Protein AF-A0A6J6H650-F1 (afdb_monomer_lite)

Radius of gyration: 23.61 Å; chains: 1; bounding box: 43×30×72 Å

Structure (mmCIF, N/CA/C/O backbone):
data_AF-A0A6J6H650-F1
#
_entry.id   AF-A0A6J6H650-F1
#
loop_
_atom_site.group_PDB
_atom_site.id
_atom_site.type_symbol
_atom_site.label_atom_id
_atom_site.label_alt_id
_atom_site.label_comp_id
_atom_site.label_asym_id
_atom_site.label_entity_id
_atom_site.label_seq_id
_atom_site.pdbx_PDB_ins_code
_atom_site.Cartn_x
_atom_site.Cartn_y
_atom_site.Cartn_z
_atom_site.occupancy
_atom_site.B_iso_or_equiv
_atom_site.auth_seq_id
_atom_site.auth_comp_id
_atom_site.auth_asym_id
_atom_site.auth_atom_id
_atom_site.pdbx_PDB_model_num
ATOM 1 N N . MET A 1 1 ? 10.893 5.063 -19.409 1.00 53.69 1 MET A N 1
ATOM 2 C CA . MET A 1 1 ? 9.497 4.623 -19.612 1.00 53.69 1 MET A CA 1
ATOM 3 C C . MET A 1 1 ? 9.605 3.398 -20.495 1.00 53.69 1 MET A C 1
ATOM 5 O O . MET A 1 1 ? 10.335 3.499 -21.464 1.00 53.69 1 MET A O 1
ATOM 9 N N . GLU A 1 2 ? 9.082 2.240 -20.091 1.00 71.19 2 GLU A N 1
ATOM 10 C CA . GLU A 1 2 ? 9.277 1.008 -20.875 1.00 71.19 2 GLU A CA 1
ATOM 11 C C . GLU A 1 2 ? 8.597 1.119 -22.244 1.00 71.19 2 GLU A C 1
ATOM 13 O O . GLU A 1 2 ? 7.513 1.694 -22.348 1.00 71.19 2 GLU A O 1
ATOM 18 N N . ASP A 1 3 ? 9.226 0.553 -23.274 1.00 79.00 3 ASP A N 1
ATOM 19 C CA . ASP A 1 3 ? 8.765 0.661 -24.664 1.00 79.00 3 ASP A CA 1
ATOM 20 C C . ASP A 1 3 ? 7.614 -0.315 -24.986 1.00 79.00 3 ASP A C 1
ATOM 22 O O . ASP A 1 3 ? 7.104 -0.326 -26.101 1.00 79.00 3 ASP A O 1
ATOM 26 N N . PHE A 1 4 ? 7.161 -1.105 -23.999 1.00 83.25 4 PHE A N 1
ATOM 27 C CA . PHE A 1 4 ? 6.113 -2.132 -24.122 1.00 83.25 4 PHE A CA 1
ATOM 28 C C . PHE A 1 4 ? 6.354 -3.118 -25.278 1.00 83.25 4 PHE A C 1
ATOM 30 O O . PHE A 1 4 ? 5.414 -3.661 -25.853 1.00 83.25 4 PHE A O 1
ATOM 37 N N . GLU A 1 5 ? 7.613 -3.384 -25.610 1.00 86.31 5 GLU A N 1
ATOM 38 C CA . GLU A 1 5 ? 8.008 -4.359 -26.621 1.00 86.31 5 GLU A CA 1
ATOM 39 C C . GLU A 1 5 ? 8.820 -5.463 -25.952 1.00 86.31 5 GLU A C 1
ATOM 41 O O . GLU A 1 5 ? 9.709 -5.191 -25.145 1.00 86.31 5 GLU A O 1
ATOM 46 N N . PHE A 1 6 ? 8.502 -6.720 -26.263 1.00 82.69 6 PHE A N 1
ATOM 47 C CA . PHE A 1 6 ? 9.318 -7.849 -25.835 1.00 82.69 6 PHE A CA 1
ATOM 48 C C . PHE A 1 6 ? 9.659 -8.736 -27.021 1.00 82.69 6 PHE A C 1
ATOM 50 O O . PHE A 1 6 ? 8.856 -8.964 -27.932 1.00 82.69 6 PHE A O 1
ATOM 57 N N . THR A 1 7 ? 10.889 -9.221 -26.994 1.00 84.75 7 THR A N 1
ATOM 58 C CA . THR A 1 7 ? 11.455 -10.048 -28.044 1.00 84.75 7 THR A CA 1
ATOM 59 C C . THR A 1 7 ? 11.332 -11.507 -27.643 1.00 84.75 7 THR A C 1
ATOM 61 O O . THR A 1 7 ? 11.831 -11.914 -26.596 1.00 84.75 7 THR A O 1
ATOM 64 N N . LEU A 1 8 ? 10.659 -12.294 -28.476 1.00 82.19 8 LEU A N 1
ATOM 65 C CA . LEU A 1 8 ? 10.576 -13.739 -28.328 1.00 82.19 8 LEU A CA 1
ATOM 66 C C . LEU A 1 8 ? 11.657 -14.397 -29.185 1.00 82.19 8 LEU A C 1
ATOM 68 O O . LEU A 1 8 ? 11.642 -14.276 -30.414 1.00 82.19 8 LEU A O 1
ATOM 72 N N . GLU A 1 9 ? 12.565 -15.109 -28.523 1.00 74.75 9 GLU A N 1
ATOM 73 C CA . GLU A 1 9 ? 13.520 -16.020 -29.150 1.00 74.75 9 GLU A CA 1
ATOM 74 C C . GLU A 1 9 ? 13.128 -17.455 -28.785 1.00 74.75 9 GLU A C 1
ATOM 76 O O . GLU A 1 9 ? 13.248 -17.874 -27.636 1.00 74.75 9 GLU A O 1
ATOM 81 N N . ASP A 1 10 ? 12.612 -18.203 -29.758 1.00 73.81 10 ASP A N 1
ATOM 82 C CA . ASP A 1 10 ? 12.372 -19.641 -29.624 1.00 73.81 10 ASP A CA 1
ATOM 83 C C . ASP A 1 10 ? 13.495 -20.377 -30.355 1.00 73.81 10 ASP A C 1
ATOM 85 O O . ASP A 1 10 ? 13.841 -20.025 -31.481 1.00 73.81 10 ASP A O 1
ATOM 89 N N . LYS A 1 11 ? 14.048 -21.426 -29.740 1.00 66.00 11 LYS A N 1
ATOM 90 C CA . LYS A 1 11 ? 15.071 -22.273 -30.372 1.00 66.00 11 LYS A CA 1
ATOM 91 C C . LYS A 1 11 ? 14.554 -22.961 -31.643 1.00 66.00 11 LYS A C 1
ATOM 93 O O . LYS A 1 11 ? 15.362 -23.329 -32.489 1.00 66.00 11 LYS A O 1
ATOM 98 N N . ASN A 1 12 ? 13.234 -23.108 -31.782 1.00 67.25 12 ASN A N 1
ATOM 99 C CA . ASN A 1 12 ? 12.583 -23.676 -32.964 1.00 67.25 12 ASN A CA 1
ATOM 100 C C . ASN A 1 12 ? 12.096 -22.621 -33.974 1.00 67.25 12 ASN A C 1
ATOM 102 O O . ASN A 1 12 ? 11.824 -22.966 -35.125 1.00 67.25 12 ASN A O 1
ATOM 106 N N . LEU A 1 13 ? 11.986 -21.343 -33.585 1.00 59.94 13 LEU A N 1
ATOM 107 C CA . LEU A 1 13 ? 11.674 -20.256 -34.514 1.00 59.94 13 LEU A CA 1
ATOM 108 C C . LEU A 1 13 ? 12.989 -19.695 -35.046 1.00 59.94 13 LEU A C 1
ATOM 110 O O . LEU A 1 13 ? 13.707 -18.973 -34.366 1.00 59.94 13 LEU A O 1
ATOM 114 N N . SER A 1 14 ? 13.280 -19.952 -36.315 1.00 62.06 14 SER A N 1
ATOM 115 C CA . SER A 1 14 ? 14.470 -19.451 -37.014 1.00 62.06 14 SER A CA 1
ATOM 116 C C . SER A 1 14 ? 14.521 -17.919 -37.186 1.00 62.06 14 SER A C 1
ATOM 118 O O . SER A 1 14 ? 15.379 -17.415 -37.912 1.00 62.06 14 SER A O 1
ATOM 120 N N . ARG A 1 15 ? 13.590 -17.165 -36.582 1.00 67.19 15 ARG A N 1
ATOM 121 C CA . ARG A 1 15 ? 13.537 -15.697 -36.606 1.00 67.19 15 ARG A CA 1
ATOM 122 C C . ARG A 1 15 ? 13.012 -15.135 -35.289 1.00 67.19 15 ARG A C 1
ATOM 124 O O . ARG A 1 15 ? 11.939 -15.512 -34.824 1.00 67.19 15 ARG A O 1
ATOM 131 N N . THR A 1 16 ? 13.738 -14.151 -34.777 1.00 77.75 16 THR A N 1
ATOM 132 C CA . THR A 1 16 ? 13.353 -13.287 -33.664 1.00 77.75 16 THR A CA 1
ATOM 133 C C . THR A 1 16 ? 12.046 -12.549 -33.974 1.00 77.75 16 THR A C 1
ATOM 135 O O . THR A 1 16 ? 11.935 -11.896 -35.016 1.00 77.75 16 THR A O 1
ATOM 138 N N . ARG A 1 17 ? 11.049 -12.625 -33.080 1.00 82.06 17 ARG A N 1
ATOM 139 C CA . ARG A 1 17 ? 9.773 -11.902 -33.229 1.00 82.06 17 ARG A CA 1
ATOM 140 C C . ARG A 1 17 ? 9.620 -10.859 -32.129 1.00 82.06 17 ARG A C 1
ATOM 142 O O . ARG A 1 17 ? 9.599 -11.198 -30.951 1.00 82.06 17 ARG A O 1
ATOM 149 N N . VAL A 1 18 ? 9.448 -9.601 -32.528 1.00 84.38 18 VAL A N 1
ATOM 150 C CA . VAL A 1 18 ? 9.099 -8.506 -31.614 1.00 84.38 18 VAL A CA 1
ATOM 151 C C . VAL A 1 18 ? 7.582 -8.468 -31.456 1.00 84.38 18 VAL A C 1
ATOM 153 O O . VAL A 1 18 ? 6.847 -8.409 -32.446 1.00 84.38 18 VAL A O 1
ATOM 156 N N . VAL A 1 19 ? 7.105 -8.529 -30.217 1.00 87.31 19 VAL A N 1
ATOM 157 C CA . VAL A 1 19 ? 5.683 -8.433 -29.879 1.00 87.31 19 VAL A CA 1
ATOM 158 C C . VAL A 1 19 ? 5.451 -7.154 -29.086 1.00 87.31 19 VAL A C 1
ATOM 160 O O . VAL A 1 19 ? 6.146 -6.882 -28.108 1.00 87.31 19 VAL A O 1
ATOM 163 N N . LYS A 1 20 ? 4.45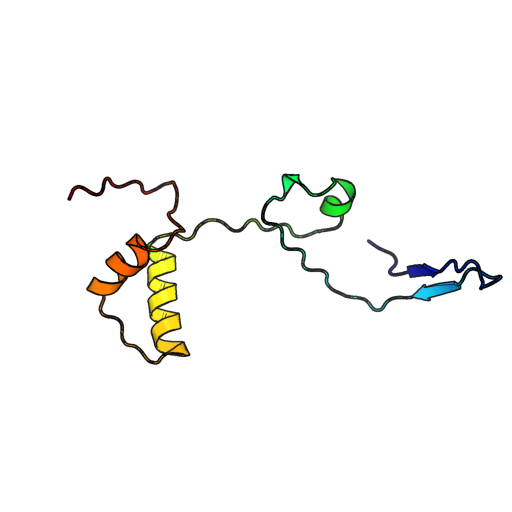0 -6.374 -29.505 1.00 88.69 20 LYS A N 1
ATOM 164 C CA . LYS A 1 20 ? 4.006 -5.180 -28.782 1.00 88.69 20 LYS A CA 1
ATOM 165 C C . LYS A 1 20 ? 2.975 -5.576 -27.728 1.00 88.69 20 LYS A C 1
ATOM 167 O O . LYS A 1 20 ? 1.996 -6.247 -28.051 1.00 88.69 20 LYS A O 1
ATOM 172 N N . MET A 1 21 ? 3.180 -5.154 -26.487 1.00 87.00 21 MET A N 1
ATOM 173 C CA . MET A 1 21 ? 2.216 -5.297 -25.402 1.00 87.00 21 MET A CA 1
ATOM 174 C C . MET A 1 21 ? 1.273 -4.092 -25.338 1.00 87.00 21 MET A C 1
ATOM 176 O O . MET A 1 21 ? 1.686 -2.956 -25.591 1.00 87.00 21 MET A O 1
ATOM 180 N N . PRO A 1 22 ? -0.002 -4.309 -24.971 1.00 90.12 22 PRO A N 1
ATOM 181 C CA . PRO A 1 22 ? -0.888 -3.209 -24.631 1.00 90.12 22 PRO A CA 1
ATOM 182 C C . PRO A 1 22 ? -0.355 -2.475 -23.397 1.00 90.12 22 PRO A C 1
ATOM 184 O O . PRO A 1 22 ? 0.279 -3.068 -22.525 1.00 90.12 22 PRO A O 1
ATOM 187 N N . LYS A 1 23 ? -0.642 -1.175 -23.304 1.00 90.06 23 LYS A N 1
ATOM 188 C CA . LYS A 1 23 ? -0.311 -0.388 -22.113 1.00 90.06 23 LYS A CA 1
ATOM 189 C C . LYS A 1 23 ? -1.100 -0.917 -20.917 1.00 90.06 23 LYS A C 1
ATOM 191 O O . LYS A 1 23 ? -2.303 -1.144 -21.023 1.00 90.06 23 LYS A O 1
ATOM 196 N N . PHE A 1 24 ? -0.433 -1.057 -19.780 1.00 90.31 24 PHE A N 1
ATOM 197 C CA . PHE A 1 24 ? -1.048 -1.492 -18.531 1.00 90.31 24 PHE A CA 1
ATOM 198 C C . PHE A 1 24 ? -0.452 -0.744 -17.340 1.00 90.31 24 PHE A C 1
ATOM 200 O O . PHE A 1 24 ? 0.593 -0.097 -17.444 1.00 90.31 24 PHE A O 1
ATOM 207 N N . THR A 1 25 ? -1.127 -0.849 -16.199 1.00 90.75 25 THR A N 1
ATOM 208 C CA . THR A 1 25 ? -0.649 -0.321 -14.922 1.00 90.75 25 THR A CA 1
ATOM 209 C C . THR A 1 25 ? -0.263 -1.486 -14.026 1.00 90.75 25 THR A C 1
ATOM 211 O O . THR A 1 25 ? -1.116 -2.277 -13.629 1.00 90.75 25 THR A O 1
ATOM 214 N N . LEU A 1 26 ? 1.027 -1.596 -13.712 1.00 89.31 26 LEU A N 1
ATOM 215 C CA . LEU A 1 26 ? 1.526 -2.591 -12.771 1.00 89.31 26 LEU A CA 1
ATOM 216 C C . LEU A 1 26 ? 1.413 -2.063 -11.341 1.00 89.31 26 LEU A C 1
ATOM 218 O O . LEU A 1 26 ? 1.990 -1.025 -11.019 1.00 89.31 26 LEU A O 1
ATOM 222 N N . ILE A 1 27 ? 0.727 -2.807 -10.476 1.00 91.19 27 ILE A N 1
ATOM 223 C CA . ILE A 1 27 ? 0.698 -2.556 -9.033 1.00 91.19 27 ILE A CA 1
ATOM 224 C C . ILE A 1 27 ? 1.463 -3.691 -8.355 1.00 91.19 27 ILE A C 1
ATOM 226 O O . ILE A 1 27 ? 1.033 -4.842 -8.388 1.00 91.19 27 ILE A O 1
ATOM 230 N N . GLY A 1 28 ? 2.617 -3.369 -7.770 1.00 88.62 28 GLY A N 1
ATOM 231 C CA . GLY A 1 28 ? 3.420 -4.311 -6.993 1.00 88.62 28 GLY A CA 1
ATOM 232 C C . GLY A 1 28 ? 3.174 -4.137 -5.496 1.00 88.62 28 GLY A C 1
ATOM 233 O O . GLY A 1 28 ? 3.225 -3.017 -4.995 1.00 88.62 28 GLY A O 1
ATOM 234 N N . ALA A 1 29 ? 2.950 -5.239 -4.780 1.00 90.00 29 ALA A N 1
ATOM 235 C CA . ALA A 1 29 ? 2.869 -5.265 -3.322 1.00 90.00 29 ALA A CA 1
ATOM 236 C C . ALA A 1 29 ? 3.988 -6.153 -2.764 1.00 90.00 29 ALA A C 1
ATOM 238 O O . ALA A 1 29 ? 4.176 -7.281 -3.214 1.00 90.00 29 ALA A O 1
ATOM 239 N N . THR A 1 30 ? 4.734 -5.642 -1.786 1.00 86.06 30 THR A N 1
ATOM 240 C CA . THR A 1 30 ? 5.791 -6.382 -1.086 1.00 86.06 30 THR A CA 1
ATOM 241 C C . THR A 1 30 ? 5.673 -6.142 0.412 1.00 86.06 30 THR A C 1
ATOM 243 O O . THR A 1 30 ? 5.357 -5.033 0.836 1.00 86.06 30 THR A O 1
ATOM 246 N N . THR A 1 31 ? 5.939 -7.170 1.217 1.00 83.12 31 THR A N 1
ATOM 247 C CA . THR A 1 31 ? 6.045 -7.030 2.678 1.00 83.12 31 THR A CA 1
ATOM 248 C C . THR A 1 31 ? 7.383 -6.421 3.092 1.00 83.12 31 THR A C 1
ATOM 250 O O . THR A 1 31 ? 7.464 -5.787 4.137 1.00 83.12 31 THR A O 1
ATOM 253 N N . HIS A 1 32 ? 8.420 -6.566 2.257 1.00 79.88 32 HIS A N 1
ATOM 254 C CA . HIS A 1 32 ? 9.760 -6.031 2.494 1.00 79.88 32 HIS A CA 1
ATOM 255 C C . HIS A 1 32 ? 10.276 -5.354 1.223 1.00 79.88 32 HIS A C 1
ATOM 257 O O . HIS A 1 32 ? 10.679 -6.006 0.257 1.00 79.88 32 HIS A O 1
ATOM 263 N N . SER A 1 33 ? 10.269 -4.021 1.211 1.00 71.06 33 SER A N 1
ATOM 264 C CA . SER A 1 33 ? 10.738 -3.224 0.068 1.00 71.06 33 SER A CA 1
ATOM 265 C C . SER A 1 33 ? 12.240 -3.373 -0.193 1.00 71.06 33 SER A C 1
ATOM 267 O O . SER A 1 33 ? 12.660 -3.281 -1.345 1.00 71.06 33 SER A O 1
ATOM 269 N N . GLY A 1 34 ? 13.032 -3.683 0.841 1.00 73.69 34 GLY A N 1
ATOM 270 C CA . GLY A 1 34 ? 14.478 -3.918 0.742 1.00 73.69 34 GLY A CA 1
ATOM 271 C C . GLY A 1 34 ? 14.880 -5.146 -0.085 1.00 73.69 34 GLY A C 1
ATOM 272 O O . GLY A 1 34 ? 16.031 -5.243 -0.496 1.00 73.69 34 GLY A O 1
ATOM 273 N N . ASN A 1 35 ? 13.939 -6.050 -0.380 1.00 75.75 35 ASN A N 1
ATOM 274 C CA . ASN A 1 35 ? 14.206 -7.259 -1.165 1.00 75.75 35 ASN A CA 1
ATOM 275 C C . ASN A 1 35 ? 14.059 -7.040 -2.680 1.00 75.75 35 ASN A C 1
ATOM 277 O O . ASN A 1 35 ? 14.342 -7.951 -3.458 1.00 75.75 35 ASN A O 1
ATOM 281 N N . LEU A 1 36 ? 13.607 -5.860 -3.122 1.00 81.06 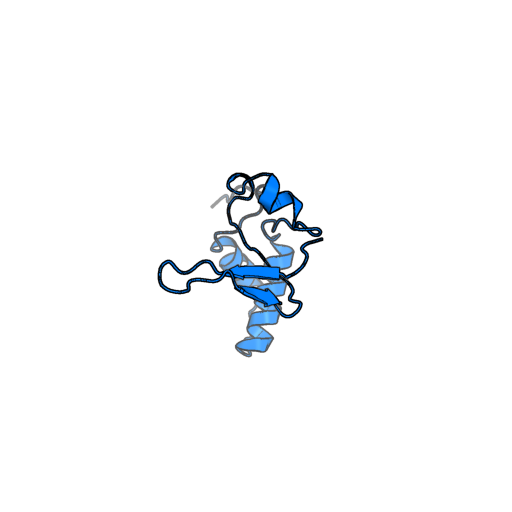36 LEU A N 1
ATOM 282 C CA . LEU A 1 36 ? 13.571 -5.527 -4.545 1.00 81.06 36 LEU A CA 1
ATOM 283 C C . LEU A 1 36 ? 14.905 -4.941 -5.001 1.00 81.06 36 LEU A C 1
ATOM 285 O O . LEU A 1 36 ? 15.476 -4.057 -4.365 1.00 81.06 36 LEU A O 1
ATOM 289 N N . THR A 1 37 ? 15.369 -5.387 -6.167 1.00 85.69 37 THR A N 1
ATOM 290 C CA . THR A 1 37 ? 16.560 -4.820 -6.797 1.00 85.69 37 THR A CA 1
ATOM 291 C C . THR A 1 37 ? 16.316 -3.356 -7.183 1.00 85.69 37 THR A C 1
ATOM 293 O O . THR A 1 37 ? 15.236 -2.985 -7.656 1.00 85.69 37 THR A O 1
ATOM 296 N N . GLY A 1 38 ? 17.340 -2.512 -7.020 1.00 85.50 38 GLY A N 1
ATOM 297 C CA . GLY A 1 38 ? 17.281 -1.084 -7.360 1.00 85.50 38 GLY A CA 1
ATOM 298 C C . GLY A 1 38 ? 16.730 -0.779 -8.766 1.00 85.50 38 GLY A C 1
ATOM 299 O O . GLY A 1 38 ? 15.883 0.108 -8.884 1.00 85.50 38 GLY A O 1
ATOM 300 N N . PRO A 1 39 ? 17.115 -1.527 -9.824 1.00 87.69 39 PRO A N 1
ATOM 301 C CA . PRO A 1 39 ? 16.581 -1.327 -11.172 1.00 87.69 39 PRO A CA 1
ATOM 302 C C . PRO A 1 39 ? 15.085 -1.620 -11.316 1.00 87.69 39 PRO A C 1
ATOM 304 O O . PRO A 1 39 ? 14.414 -0.981 -12.122 1.00 87.69 39 PRO A O 1
ATOM 307 N N . LEU A 1 40 ? 14.537 -2.596 -10.589 1.00 85.88 40 LEU A N 1
ATOM 308 C CA . LEU A 1 40 ? 13.101 -2.874 -10.643 1.00 85.88 40 LEU A CA 1
ATOM 309 C C . LEU A 1 40 ? 12.329 -1.810 -9.859 1.00 85.88 40 LEU A C 1
ATOM 311 O O . LEU A 1 40 ? 11.327 -1.287 -10.339 1.00 85.88 40 LEU A O 1
ATOM 315 N N . LEU A 1 41 ? 12.841 -1.423 -8.689 1.00 84.81 41 LEU A N 1
ATOM 316 C CA . LEU A 1 41 ? 12.216 -0.408 -7.845 1.00 84.81 41 LEU A CA 1
ATOM 317 C C . LEU A 1 41 ? 12.204 0.985 -8.499 1.00 84.81 41 LEU A C 1
ATOM 319 O O . LEU A 1 41 ? 11.271 1.756 -8.276 1.00 84.81 41 LEU A O 1
ATOM 323 N N . SER A 1 42 ? 13.210 1.329 -9.310 1.00 87.06 42 SER A N 1
ATOM 324 C CA . SER A 1 42 ? 13.267 2.616 -10.020 1.00 87.06 42 SER A CA 1
ATOM 325 C C . SER A 1 42 ? 12.227 2.755 -11.138 1.00 87.06 42 SER A C 1
ATOM 327 O O . SER A 1 42 ? 11.946 3.875 -11.560 1.00 87.06 42 SER A O 1
ATOM 329 N N . ARG A 1 43 ? 11.612 1.650 -11.586 1.00 88.81 43 ARG A N 1
ATOM 330 C CA . ARG A 1 43 ? 10.544 1.659 -12.602 1.00 88.81 43 ARG A CA 1
ATOM 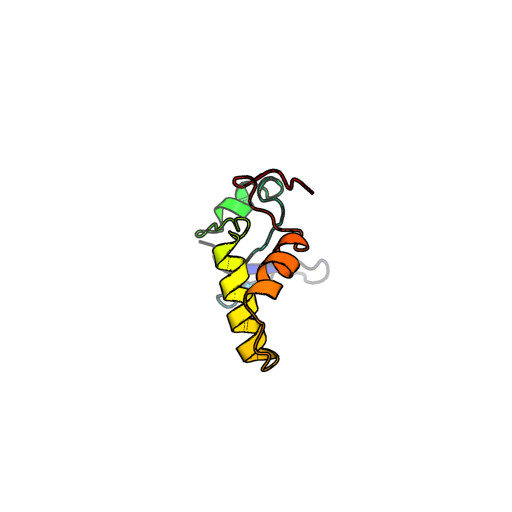331 C C . ARG A 1 43 ? 9.178 2.065 -12.044 1.00 88.81 43 ARG A C 1
ATOM 333 O O . ARG A 1 43 ? 8.315 2.486 -12.810 1.00 88.81 43 ARG A O 1
ATOM 340 N N . PHE A 1 44 ? 8.985 1.984 -10.728 1.00 88.06 44 PHE A N 1
ATOM 341 C CA . PHE A 1 44 ? 7.758 2.429 -10.072 1.00 88.06 44 PHE A CA 1
ATOM 342 C C . PHE A 1 44 ? 7.856 3.917 -9.728 1.00 88.06 44 PHE A C 1
ATOM 344 O O . PHE A 1 44 ? 8.656 4.319 -8.881 1.00 88.06 44 PHE A O 1
ATOM 351 N N . GLN A 1 45 ? 7.025 4.733 -10.382 1.00 87.38 45 GLN A N 1
ATOM 352 C CA . GLN A 1 45 ? 6.951 6.177 -10.122 1.00 87.38 45 GLN A CA 1
ATOM 353 C C . GLN A 1 45 ? 6.371 6.476 -8.738 1.00 87.38 45 GLN A C 1
ATOM 355 O O . GLN A 1 45 ? 6.866 7.348 -8.031 1.00 87.38 45 GLN A O 1
ATOM 360 N N . TYR A 1 46 ? 5.338 5.730 -8.345 1.00 87.69 46 TYR A N 1
ATOM 361 C CA . TYR A 1 46 ? 4.693 5.863 -7.048 1.00 87.69 46 TYR A CA 1
ATOM 362 C C . TYR A 1 46 ? 5.124 4.729 -6.120 1.00 87.69 46 TYR A C 1
ATOM 364 O O . TYR A 1 46 ? 5.095 3.558 -6.499 1.00 87.69 46 TYR A O 1
ATOM 372 N N . LYS A 1 47 ? 5.521 5.088 -4.898 1.00 88.06 47 LYS A N 1
ATOM 373 C CA . LYS A 1 47 ? 5.968 4.157 -3.859 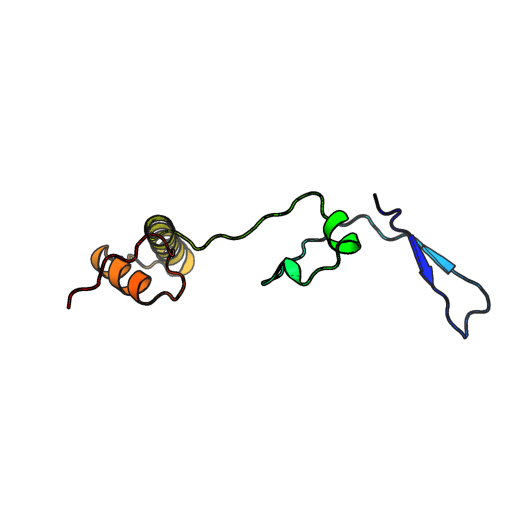1.00 88.06 47 LYS A CA 1
ATOM 374 C C . LYS A 1 47 ? 5.230 4.508 -2.574 1.00 88.06 47 LYS A C 1
ATOM 376 O O . LYS A 1 47 ? 5.546 5.514 -1.947 1.00 88.06 47 LYS A O 1
ATOM 381 N N . ALA A 1 48 ? 4.249 3.693 -2.203 1.00 86.56 48 ALA A N 1
ATOM 382 C CA . ALA A 1 48 ? 3.564 3.806 -0.921 1.00 86.56 48 ALA A CA 1
ATOM 383 C C . ALA A 1 48 ? 4.105 2.771 0.062 1.00 86.56 48 ALA A C 1
ATOM 385 O O . ALA A 1 48 ? 4.432 1.646 -0.317 1.00 86.56 48 ALA A O 1
ATOM 386 N N . GLN A 1 49 ? 4.165 3.160 1.331 1.00 84.62 49 GLN A N 1
ATOM 387 C CA . GLN A 1 49 ? 4.394 2.249 2.441 1.00 84.62 49 GLN A CA 1
ATOM 388 C C . GLN A 1 49 ? 3.130 2.230 3.289 1.00 84.62 49 GLN A C 1
ATOM 390 O O . GLN A 1 49 ? 2.620 3.281 3.673 1.00 84.62 49 GLN A O 1
ATOM 395 N N . LEU A 1 50 ? 2.609 1.031 3.536 1.00 85.38 50 LEU A N 1
ATOM 396 C CA . LEU A 1 50 ? 1.493 0.839 4.450 1.00 85.38 50 LEU A CA 1
ATOM 397 C C . LEU A 1 50 ? 2.033 0.938 5.873 1.00 85.38 50 LEU A C 1
ATOM 399 O O . LEU A 1 50 ? 2.944 0.198 6.245 1.00 85.38 50 LEU A O 1
ATOM 403 N N . LEU A 1 51 ? 1.474 1.863 6.646 1.00 85.12 51 LEU A N 1
ATOM 404 C CA . LEU A 1 51 ? 1.753 1.982 8.069 1.00 85.12 51 LEU A CA 1
ATOM 405 C C . LEU A 1 51 ? 0.723 1.169 8.863 1.00 85.12 51 LEU A C 1
ATOM 407 O O . LEU A 1 51 ? -0.398 0.974 8.382 1.00 85.12 51 LEU A O 1
ATOM 411 N N . PRO A 1 52 ? 1.078 0.684 10.064 1.00 83.88 52 PRO A N 1
ATOM 412 C CA . PRO A 1 52 ? 0.093 0.142 10.987 1.00 83.88 52 PRO A CA 1
ATOM 413 C C . PRO A 1 52 ? -1.006 1.171 11.262 1.00 83.88 52 PRO A C 1
ATOM 415 O O . PRO A 1 52 ? -0.715 2.352 11.448 1.00 83.88 52 PRO A O 1
ATOM 418 N N . TYR A 1 53 ? -2.252 0.707 11.301 1.00 85.31 53 TYR A N 1
ATOM 419 C CA . TYR A 1 53 ? -3.392 1.555 11.626 1.00 85.31 53 TYR A CA 1
ATOM 420 C C . TYR A 1 53 ? -3.335 2.019 13.082 1.00 85.31 53 TYR A C 1
ATOM 422 O O . TYR A 1 53 ? -2.938 1.270 13.979 1.00 85.31 53 TYR A O 1
ATOM 430 N N . SER A 1 54 ? -3.794 3.241 13.317 1.00 85.19 54 SER A N 1
ATOM 431 C CA . SER A 1 54 ? -4.087 3.740 14.655 1.00 85.19 54 SER A CA 1
ATOM 432 C C . SER A 1 54 ? -5.326 3.058 15.247 1.00 85.19 54 SER A C 1
ATOM 434 O O . SER A 1 54 ? -6.175 2.507 14.539 1.00 85.19 54 SER A O 1
ATOM 436 N N . VAL A 1 55 ? -5.463 3.119 16.572 1.00 82.94 55 VAL A N 1
ATOM 437 C CA . VAL A 1 55 ? -6.646 2.605 17.286 1.00 82.94 55 VAL A CA 1
ATOM 438 C C . VAL A 1 55 ? -7.927 3.274 16.775 1.00 82.94 55 VAL A C 1
ATOM 440 O O . VAL A 1 55 ? -8.961 2.621 16.619 1.00 82.94 55 VAL A O 1
ATOM 443 N N . GLN A 1 56 ? -7.855 4.568 16.471 1.00 84.00 56 GLN A N 1
ATOM 444 C CA . GLN A 1 56 ? -8.965 5.367 15.965 1.00 84.00 56 GLN A CA 1
ATOM 445 C C . GLN A 1 56 ? -9.396 4.875 14.575 1.00 84.00 56 GLN A C 1
ATOM 447 O O . GLN A 1 56 ? -10.571 4.565 14.376 1.00 84.00 56 GLN A O 1
ATOM 452 N N . GLU A 1 57 ? -8.446 4.692 13.652 1.00 86.38 57 GLU A N 1
ATOM 453 C CA . GLU A 1 57 ? -8.724 4.168 12.306 1.00 86.38 57 GLU A CA 1
ATOM 454 C C . GLU A 1 57 ? -9.294 2.744 12.347 1.00 86.38 57 GLU A C 1
ATOM 456 O O . GLU A 1 57 ? -10.242 2.431 11.624 1.00 86.38 57 GLU A O 1
ATOM 461 N N . LEU A 1 58 ? -8.769 1.876 13.221 1.00 86.31 58 LEU A N 1
ATOM 462 C CA . LEU A 1 58 ? -9.307 0.525 13.413 1.00 86.31 58 LEU A CA 1
ATOM 463 C C . LEU A 1 58 ? -10.746 0.559 13.944 1.00 86.31 58 LEU A C 1
ATOM 465 O O . LEU A 1 58 ? -11.592 -0.198 13.466 1.00 86.31 58 LEU A O 1
ATOM 469 N N . THR A 1 59 ? -11.047 1.454 14.888 1.00 85.94 59 THR A N 1
ATOM 470 C CA . THR A 1 59 ? -12.405 1.627 15.433 1.00 85.94 59 THR A CA 1
ATOM 471 C C . THR A 1 59 ? -13.388 2.013 14.331 1.00 85.94 59 THR A C 1
ATOM 473 O O . THR A 1 59 ? -14.441 1.386 14.171 1.00 85.94 59 THR A O 1
ATOM 476 N N . GLU A 1 60 ? -13.037 3.017 13.527 1.00 87.38 60 GLU A N 1
ATOM 477 C CA . GLU A 1 60 ? -13.867 3.476 12.414 1.00 87.38 60 GLU A CA 1
ATOM 478 C C . GLU A 1 60 ? -14.044 2.397 11.344 1.00 87.38 60 GLU A C 1
ATOM 480 O O . GLU A 1 60 ? -15.154 2.204 10.830 1.00 87.38 60 GLU A O 1
ATOM 485 N N . MET A 1 61 ? -12.979 1.648 11.047 1.00 87.56 61 MET A N 1
ATOM 486 C CA . MET A 1 61 ? -13.011 0.549 10.090 1.00 87.56 61 MET A CA 1
ATOM 487 C C . MET A 1 61 ? -13.969 -0.553 10.544 1.00 87.56 61 MET A C 1
ATOM 489 O O . MET A 1 61 ? -14.839 -0.953 9.769 1.00 87.56 61 MET A O 1
ATOM 493 N N . VAL A 1 62 ? -13.869 -1.015 11.795 1.00 86.56 62 VAL A N 1
ATOM 494 C CA . VAL A 1 62 ? -14.738 -2.074 12.335 1.00 86.56 62 VAL A CA 1
ATOM 495 C C . VAL A 1 62 ? -16.192 -1.605 12.387 1.00 86.56 62 VAL A C 1
ATOM 497 O O . VAL A 1 62 ? -17.089 -2.340 11.968 1.00 86.56 62 VAL A O 1
ATOM 500 N N . LYS A 1 63 ? -16.446 -0.363 12.815 1.00 87.19 63 LYS A N 1
ATOM 501 C CA . LYS A 1 63 ? -17.794 0.227 12.843 1.00 87.19 63 LYS A CA 1
ATOM 502 C C . LYS A 1 63 ? -18.411 0.298 11.444 1.00 87.19 63 LYS A C 1
ATOM 504 O O . LYS A 1 63 ? -19.556 -0.114 11.239 1.00 87.19 63 LYS A O 1
ATOM 509 N N . THR A 1 64 ? -17.650 0.788 10.467 1.00 88.31 64 THR A N 1
ATOM 510 C CA . THR A 1 64 ? -18.127 0.982 9.091 1.00 88.31 64 THR A CA 1
ATOM 511 C C . THR A 1 64 ? -18.293 -0.347 8.362 1.00 88.31 64 THR A C 1
ATOM 513 O O . THR A 1 64 ? -19.329 -0.584 7.738 1.00 88.31 64 THR A O 1
ATOM 516 N N . ALA A 1 65 ? -17.314 -1.248 8.462 1.00 87.38 65 ALA A N 1
ATOM 517 C CA . ALA A 1 65 ? -17.364 -2.568 7.840 1.00 87.38 65 ALA A CA 1
ATOM 518 C C . ALA A 1 65 ? -18.439 -3.459 8.480 1.00 87.38 65 ALA A C 1
ATOM 520 O O . ALA A 1 65 ? -19.212 -4.085 7.756 1.00 87.38 65 ALA A O 1
ATOM 521 N N . GLY A 1 66 ? -18.551 -3.456 9.813 1.00 86.88 66 GLY A N 1
ATOM 522 C CA . GLY A 1 66 ? -19.573 -4.189 10.562 1.00 86.88 66 GLY A CA 1
ATOM 523 C C . GLY A 1 66 ? -20.988 -3.804 10.137 1.00 86.88 66 GLY A C 1
ATOM 524 O O . GLY A 1 66 ? -21.800 -4.672 9.811 1.00 86.88 66 GLY A O 1
ATOM 525 N N . LYS A 1 67 ? -21.259 -2.499 10.025 1.00 89.00 67 LYS A N 1
ATOM 526 C CA . LYS A 1 67 ? -22.555 -1.999 9.555 1.00 89.00 67 LYS A CA 1
ATOM 527 C C . LYS A 1 67 ? -22.788 -2.277 8.068 1.00 89.00 67 LYS A C 1
ATOM 529 O O . LYS A 1 67 ? -23.876 -2.705 7.695 1.00 89.00 67 LYS A O 1
ATOM 534 N N . ARG A 1 68 ? -21.795 -2.027 7.208 1.00 90.25 68 ARG A N 1
ATOM 535 C CA . ARG A 1 68 ? -21.954 -2.115 5.744 1.00 90.25 68 ARG A CA 1
ATOM 536 C C . ARG A 1 68 ? -22.057 -3.553 5.241 1.00 90.25 68 ARG A C 1
ATOM 538 O O . ARG A 1 68 ? -22.869 -3.823 4.365 1.00 90.25 68 ARG A O 1
ATOM 545 N N . ILE A 1 69 ? -21.216 -4.445 5.756 1.00 89.44 69 ILE A N 1
ATOM 546 C CA . ILE A 1 69 ? -21.090 -5.823 5.265 1.00 89.44 69 ILE A CA 1
ATOM 547 C C . ILE A 1 69 ? -22.030 -6.743 6.042 1.00 89.44 69 ILE A C 1
ATOM 549 O O . ILE A 1 69 ? -22.778 -7.508 5.441 1.00 89.44 69 ILE A O 1
ATOM 553 N N . TYR A 1 70 ? -22.031 -6.630 7.372 1.00 87.31 70 TYR A N 1
ATOM 554 C CA . TYR A 1 70 ? -22.721 -7.577 8.252 1.00 87.31 70 TYR A CA 1
ATOM 555 C C . TYR A 1 70 ? -24.014 -7.027 8.863 1.00 87.31 70 TYR A C 1
ATOM 557 O O . TYR A 1 70 ? -24.730 -7.767 9.530 1.00 87.31 70 TYR A O 1
ATOM 565 N N . LYS A 1 71 ? -24.337 -5.744 8.635 1.00 88.12 71 LYS A N 1
ATOM 566 C CA . LYS A 1 71 ? -25.493 -5.047 9.234 1.00 88.12 71 LYS A CA 1
ATOM 567 C C . LYS A 1 71 ? -25.507 -5.109 10.766 1.00 88.12 71 LYS A C 1
ATOM 569 O O . LYS A 1 71 ? -26.563 -5.018 11.386 1.00 88.12 71 LYS A O 1
ATOM 574 N N . LEU A 1 72 ? -24.330 -5.237 11.375 1.00 86.19 72 LEU A N 1
ATOM 575 C CA . LEU A 1 72 ? -24.175 -5.283 12.821 1.00 86.19 72 LEU A CA 1
ATOM 576 C C . LEU A 1 72 ? -24.023 -3.870 13.380 1.00 86.19 72 LEU A C 1
ATOM 578 O O . LEU A 1 72 ? -23.257 -3.057 12.858 1.00 86.19 72 LEU A O 1
ATOM 582 N N . SER A 1 73 ? -24.736 -3.601 14.471 1.00 82.56 73 SER A N 1
ATOM 583 C CA . SER A 1 73 ? -24.501 -2.432 15.314 1.00 82.56 73 SER A CA 1
ATOM 584 C C . SER A 1 73 ? -23.638 -2.867 16.489 1.00 82.56 73 SER A C 1
ATOM 586 O O . SER A 1 73 ? -24.139 -3.438 17.454 1.00 82.56 73 SER A O 1
ATOM 588 N N . ILE A 1 74 ? -22.330 -2.652 16.373 1.00 80.69 74 ILE A N 1
ATOM 589 C CA . ILE A 1 74 ? -21.372 -3.021 17.416 1.00 80.69 74 ILE A CA 1
ATOM 590 C C . ILE A 1 74 ? -21.384 -1.916 18.488 1.00 80.69 74 ILE A C 1
ATOM 592 O O . ILE A 1 74 ? -21.214 -0.746 18.132 1.00 80.69 74 ILE A O 1
ATOM 596 N N . PRO A 1 75 ? -21.622 -2.249 19.771 1.00 81.62 75 PRO A N 1
ATOM 597 C CA . PRO A 1 75 ? -21.579 -1.279 20.858 1.00 81.62 75 PRO A CA 1
ATOM 598 C C . PRO A 1 75 ? -20.147 -0.798 21.102 1.00 81.62 75 PRO A C 1
ATOM 600 O O . PRO A 1 75 ? -19.187 -1.540 20.900 1.00 81.62 75 PRO A O 1
ATOM 603 N N . GLU A 1 76 ? -20.007 0.438 21.578 1.00 76.56 76 GLU A N 1
ATOM 604 C CA . GLU A 1 76 ? -18.700 1.092 21.702 1.00 76.56 76 GLU A CA 1
ATOM 605 C C . GLU A 1 76 ? -17.730 0.343 22.630 1.00 76.56 76 GLU A C 1
ATOM 607 O O . GLU A 1 76 ? -16.544 0.213 22.332 1.00 76.56 76 GLU A O 1
ATOM 612 N N . SER A 1 77 ? -18.269 -0.273 23.684 1.00 78.88 77 SER A N 1
ATOM 613 C CA . SER A 1 77 ? -17.528 -1.111 24.631 1.00 78.88 77 SER A CA 1
ATOM 614 C C . SER A 1 77 ? -16.857 -2.335 23.997 1.00 78.88 77 SER A C 1
ATOM 616 O O . SER A 1 77 ? -15.840 -2.804 24.502 1.00 78.88 77 SER A O 1
ATOM 618 N N . ALA A 1 78 ? -17.386 -2.854 22.884 1.00 77.19 78 ALA A N 1
ATOM 619 C CA . ALA A 1 78 ? -16.821 -4.019 22.209 1.00 77.19 78 ALA A CA 1
ATOM 620 C C . ALA A 1 78 ? -15.635 -3.662 21.297 1.00 77.19 78 ALA A C 1
ATOM 622 O O . ALA A 1 78 ? -14.808 -4.532 21.020 1.00 77.19 78 ALA A O 1
ATOM 623 N N . PHE A 1 79 ? -15.504 -2.406 20.847 1.00 76.00 79 PHE A N 1
ATOM 624 C CA . PHE A 1 79 ? -14.411 -2.023 19.944 1.00 76.00 79 PHE A CA 1
ATOM 625 C C . PHE A 1 79 ? -13.046 -2.118 20.623 1.00 76.00 79 PHE A C 1
ATOM 627 O O . PHE A 1 79 ? -12.119 -2.656 20.023 1.00 76.00 79 PHE A O 1
ATOM 634 N N . ALA A 1 80 ? -12.931 -1.682 21.881 1.00 72.88 80 ALA A N 1
ATOM 635 C CA . ALA A 1 80 ? -11.676 -1.748 22.631 1.00 72.88 80 ALA A CA 1
ATOM 636 C C . ALA A 1 80 ? -11.144 -3.189 22.748 1.00 72.88 80 ALA A C 1
ATOM 638 O O . ALA A 1 80 ? -9.955 -3.430 22.549 1.00 72.88 80 ALA A O 1
ATOM 639 N N . LEU A 1 81 ? -12.036 -4.158 22.984 1.00 76.06 81 LEU A N 1
ATOM 640 C CA . LEU A 1 81 ? -11.685 -5.580 23.050 1.00 76.06 81 LEU A CA 1
ATOM 641 C C . LEU A 1 81 ? -11.238 -6.124 21.688 1.00 76.06 81 LEU A C 1
ATOM 643 O O . LEU A 1 81 ? -10.206 -6.784 21.595 1.00 76.06 81 LEU A O 1
ATOM 647 N N . VAL A 1 82 ? -11.983 -5.826 20.619 1.00 75.56 82 VAL A N 1
ATOM 648 C CA . VAL A 1 82 ? -11.651 -6.284 19.258 1.00 75.56 82 VAL A CA 1
ATOM 649 C C . VAL A 1 82 ? -10.318 -5.699 18.786 1.00 75.56 82 VAL A C 1
ATOM 651 O O . VAL A 1 82 ? -9.519 -6.401 18.168 1.00 75.56 82 VAL A O 1
ATOM 654 N N . ILE A 1 83 ? -10.049 -4.436 19.112 1.00 74.62 83 ILE A N 1
ATOM 655 C CA . ILE A 1 83 ? -8.785 -3.776 18.777 1.00 74.62 83 ILE A CA 1
ATOM 656 C C . ILE A 1 83 ? -7.640 -4.349 19.610 1.00 74.62 83 ILE A C 1
ATOM 658 O O . ILE A 1 83 ? -6.583 -4.631 19.054 1.00 74.62 83 ILE A O 1
ATOM 662 N N . GLY A 1 84 ? -7.853 -4.599 20.906 1.00 70.19 84 GLY A N 1
ATOM 663 C CA . GLY A 1 84 ? -6.851 -5.212 21.784 1.00 70.19 84 GLY A CA 1
ATOM 664 C C . GLY A 1 84 ? -6.408 -6.611 21.338 1.00 70.19 84 GLY A C 1
ATOM 665 O O . GLY A 1 84 ? -5.264 -7.000 21.579 1.00 70.19 84 GLY A O 1
ATOM 666 N N . LEU A 1 85 ? -7.286 -7.344 20.646 1.00 72.25 85 LEU A N 1
ATOM 667 C CA . LEU A 1 85 ? -6.999 -8.655 20.054 1.00 72.25 85 LEU A CA 1
ATOM 668 C C . LEU A 1 85 ? -6.368 -8.573 18.652 1.00 72.25 85 LEU A C 1
ATOM 670 O O . LEU A 1 85 ? -5.814 -9.564 18.174 1.00 72.25 85 LEU A O 1
ATOM 674 N N . SER A 1 86 ? -6.440 -7.421 17.981 1.00 70.38 86 SER A N 1
ATOM 675 C CA . SER A 1 86 ? -5.882 -7.245 16.641 1.00 70.38 86 SER A CA 1
ATOM 676 C C . SER A 1 86 ? -4.356 -7.158 16.694 1.00 70.38 86 SER A C 1
ATOM 678 O O . SER A 1 86 ? -3.776 -6.369 17.439 1.00 70.38 86 SER A O 1
ATOM 680 N N . SER A 1 87 ? -3.674 -7.952 15.867 1.00 60.03 87 SER A N 1
ATOM 681 C CA . SER A 1 87 ? -2.206 -8.036 15.827 1.00 60.03 87 SER A CA 1
ATOM 682 C C . SER A 1 87 ? -1.514 -6.776 15.275 1.00 60.03 87 SER A C 1
ATOM 684 O O . SER A 1 87 ? -0.288 -6.725 15.220 1.00 60.03 87 SER A O 1
ATOM 686 N N . SER A 1 88 ? -2.272 -5.756 14.864 1.00 55.56 88 SER A N 1
ATOM 687 C CA . SER A 1 88 ? -1.775 -4.522 14.243 1.00 55.56 88 SER A CA 1
ATOM 688 C C . SER A 1 88 ? -1.704 -3.354 15.234 1.00 55.56 88 SER A C 1
ATOM 690 O O . SER A 1 88 ? -2.334 -2.324 15.008 1.00 55.56 88 SER A O 1
ATOM 692 N N . ARG A 1 89 ? -0.952 -3.492 16.336 1.00 54.88 89 ARG A N 1
ATOM 693 C CA . ARG A 1 89 ? -0.727 -2.357 17.250 1.00 54.88 89 ARG A CA 1
ATOM 694 C C . ARG A 1 89 ? 0.203 -1.321 16.601 1.00 54.88 89 ARG A C 1
ATOM 696 O O . ARG A 1 89 ? 1.268 -1.708 16.111 1.00 54.88 89 ARG A O 1
ATOM 703 N N . PRO A 1 90 ? -0.127 -0.020 16.639 1.00 46.59 90 PRO A N 1
ATOM 704 C CA . PRO A 1 90 ? 0.860 1.018 16.391 1.00 46.59 90 PRO A CA 1
ATOM 705 C C . PRO A 1 90 ? 1.916 0.965 17.506 1.00 46.59 90 PRO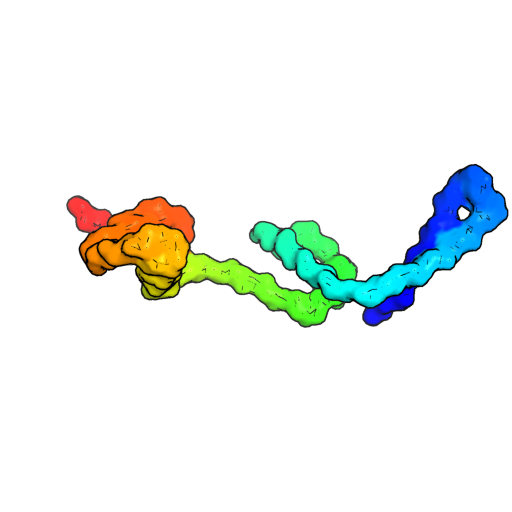 A C 1
ATOM 707 O O . PRO A 1 90 ? 1.592 0.879 18.689 1.00 46.59 90 PRO A O 1
ATOM 710 N N . ILE A 1 91 ? 3.197 1.001 17.130 1.00 48.78 91 ILE A N 1
ATOM 711 C CA . ILE A 1 91 ? 4.340 0.949 18.064 1.00 48.78 91 ILE A CA 1
ATOM 712 C C . ILE A 1 91 ? 4.323 2.141 19.048 1.00 48.78 91 ILE A C 1
ATOM 714 O O . ILE A 1 91 ? 4.935 2.066 20.109 1.00 48.78 91 ILE A O 1
ATOM 718 N N . SER A 1 92 ? 3.605 3.223 18.726 1.00 45.59 92 SER A N 1
ATOM 719 C CA . SER A 1 92 ? 3.581 4.468 19.501 1.00 45.59 92 SER A CA 1
ATOM 720 C C . SER A 1 92 ? 2.727 4.443 20.773 1.00 45.59 92 SER A C 1
ATOM 722 O O . SER A 1 92 ? 2.999 5.247 21.654 1.00 45.59 92 SER A O 1
ATOM 724 N N . ASP A 1 93 ? 1.754 3.532 20.903 1.00 46.25 93 ASP A N 1
ATOM 725 C CA . ASP A 1 93 ? 0.800 3.517 22.029 1.00 46.25 93 ASP A CA 1
ATOM 726 C C . ASP A 1 93 ? 0.918 2.237 22.872 1.00 46.25 93 ASP A C 1
ATOM 728 O O . ASP A 1 93 ? -0.064 1.540 23.140 1.00 46.25 93 ASP A O 1
ATOM 732 N N . GLN A 1 94 ? 2.129 1.917 23.341 1.00 45.75 94 GLN A N 1
ATOM 733 C CA . GLN A 1 94 ? 2.275 1.013 24.487 1.00 45.75 94 GLN A CA 1
ATOM 734 C C . GLN A 1 94 ? 1.814 1.725 25.768 1.00 45.75 94 GLN A C 1
ATOM 736 O O . GLN A 1 94 ? 2.614 2.076 26.629 1.00 45.75 94 GLN A O 1
ATOM 741 N N . VAL A 1 95 ? 0.505 1.951 25.892 1.00 43.03 95 VAL A N 1
ATOM 742 C CA . VAL A 1 95 ? -0.107 2.168 27.203 1.00 43.03 95 VAL A CA 1
ATOM 743 C C . VAL A 1 95 ? -0.029 0.820 27.924 1.00 43.03 95 VAL A C 1
ATOM 745 O O . VAL A 1 95 ? -0.498 -0.181 27.366 1.00 43.03 95 VAL A O 1
ATOM 748 N N . PRO A 1 96 ? 0.603 0.740 29.107 1.00 37.44 96 PRO A N 1
ATOM 749 C CA . PRO A 1 96 ? 0.690 -0.513 29.833 1.00 37.44 96 PRO A CA 1
ATOM 750 C C . PRO A 1 96 ? -0.731 -0.971 30.162 1.00 37.44 96 PRO A C 1
ATOM 752 O O . PRO A 1 96 ? -1.511 -0.248 30.780 1.00 37.44 96 PRO A O 1
ATOM 755 N N . LEU A 1 97 ? -1.077 -2.170 29.696 1.00 40.03 97 LEU A N 1
ATOM 756 C CA . LEU A 1 97 ? -2.246 -2.889 30.181 1.00 40.03 97 LEU A CA 1
ATOM 757 C C . LEU A 1 97 ? -1.927 -3.312 31.618 1.00 40.03 97 LEU A C 1
ATOM 759 O O . LEU A 1 97 ? -1.361 -4.381 31.831 1.00 40.03 97 LEU A O 1
ATOM 763 N N . GLU A 1 98 ? -2.235 -2.452 32.586 1.00 31.98 98 GLU A N 1
ATOM 764 C CA . GLU A 1 98 ? -2.449 -2.904 33.956 1.00 31.98 98 GLU A CA 1
ATOM 765 C C . GLU A 1 98 ? -3.786 -3.655 33.981 1.00 31.98 98 GLU A C 1
ATOM 767 O O . GLU A 1 98 ? -4.852 -3.079 33.746 1.00 31.98 98 GLU A O 1
ATOM 772 N N . ILE A 1 99 ? -3.685 -4.971 34.170 1.00 37.72 99 ILE A N 1
ATOM 773 C CA . ILE A 1 99 ? -4.758 -5.830 34.678 1.00 37.72 99 ILE A CA 1
ATOM 774 C C . ILE A 1 99 ? -4.533 -5.952 36.180 1.00 37.72 99 ILE A C 1
ATOM 776 O O . ILE A 1 99 ? -3.356 -6.162 36.557 1.00 37.72 99 ILE A O 1
#

Secondary structure (DSSP, 8-state):
----EEEE--TT-SS-EEEEPPP-------S-GGGS-HHHHTT-S----PPPPPHHHHHHHHHHHHHHHH-----HHHHHHHHHH-S---TT-------

Sequence (99 aa):
MEDFEFTLEDKNLSRTRVVKMPKFTLIGATTHSGNLTGPLLSRFQYKAQLLPYSVQELTEMVKTAGKRIYKLSIPESAFALVIGLSSSRPISDQVPLEI

InterPro domains:
  IPR004605 Holliday junction branch migration complex subunit RuvB [PTHR42848] (1-79)
  IPR008824 RuvB-like, AAA+ ATPase domain [PF05496] (1-50)
  IPR027417 P-loop containing nucleoside triphosphate hydrolase [SSF52540] (1-86)

Organism: NCBI:txid449393

pLDDT: mean 77.28, std 14.5, range [31.98, 91.19]

Foldseek 3Di:
DDPQWDWDDDPPPPDIDIDHHDDDDDDDDDPDPVPDDPVVVVVDPDDDDDAQDALVRQLVCCCCCCCPPVVDRDDPVVSVVVSVPDPRYHPPDPPDPDD

=== Feature glossary ===
Annotated list of the representations used here:

Nearest PDB structures. The Foldseek neighbor list gives the closest experimentally determined structures in the PDB, ranked by structural alignment. TM-score near 1 means near-identical fold; near 0.3 means only rough topology match. This is how one finds what a novel AlphaFold prediction most resembles in the solved-structure universe.

Foldseek 3Di. Foldseek's 3Di represe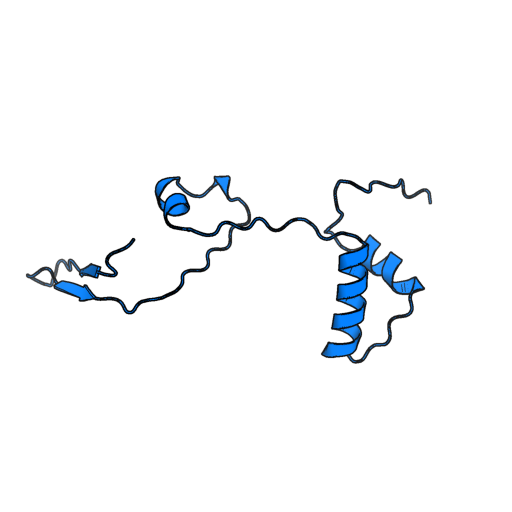ntation compresses backbone geometry into a per-residue letter drawn from a learned twenty-state alphabet. It captures the tertiary interaction pattern around each residue — which residues are packed against it in space, regardless of where they are in sequence.

Radius of gyration, Cα contacts, bounding box. Radius of gyration (Rg) is the root-mean-square distance of Cα atoms from their centroid — a single number for overall size and compactness. A globular domain of N residues has Rg ≈ 2.2·N^0.38 Å; an extended or disordered chain has a much larger Rg. The Cα contact count is the number of residue pairs whose Cα atoms are within 8 Å and are more than four positions apart in sequence — a standard proxy for tertiary packing density. The bounding box is the smallest axis-aligned box enclosing all Cα atoms.

InterPro / GO / CATH / organism. The annotation block draws on four external resources. InterPro: which protein families and domains the sequence belongs to. GO: standardized terms for what the protein does, what process it participates in, and where in the cell it acts. CATH: which structural fold it has in the CATH hierarchy. Organism: the species of origin.

mmCIF coordinates. The mmCIF block holds the 3D Cartesian coordinates of each backbone atom (N, Cα, C, O) in ångströms. mmCIF is the PDB's canonical archive format — a tagged-loop text representation of the atomic model.

pLDDT. pLDDT is the predicted lDDT-Cα score: AlphaFold's confidence that the local environment of each residue (all inter-atomic distances within 15 Å) is correctly placed. It is a per-residue number between 0 and 100, with higher meaning more reliable.

Backbone torsions (φ/ψ). φ (phi) and ψ (psi) are the two rotatable backbone dihedrals per residue: φ is the C(i-1)–N–Cα–C torsion, ψ is the N–Cα–C–N(i+1) torsion, both in degrees on (−180°, 180°]. α-helical residues cluster near (−60°, −45°); β-strand residues near (−120°, +130°). A Ramachandran plot is simply a scatter of (φ, ψ) for every residue.

B-factor. For experimental (PDB) structures, the B-factor (temperature factor) quantifies the positional spread of each atom in the crystal — a combination of thermal vibration and static disorder — in units of Å². High B-factors mark flexible loops or poorly resolved regions; low B-factors mark the rigid, well-ordered core.

Secondary structure (3-state, P-SEA). SS3 is a coarse helix/strand/coil call (letters a/b/c) made by the P-SEA algorithm from inter-Cα distances and dihedrals. It is less detailed than DSSP but needs only Cα positions.

Predicted aligned error. Predicted aligned error is AlphaFold's pairwise confidence. Unlike pLDDT (per-residue), PAE is per-residue-pair and captures whether two parts of the structure are correctly placed relative to each other. Units are ångströms of expected positional error.

Solvent-accessible surface area. Solvent-accessible surface area (SASA) is the area in Å² traced out by the centre of a 1.4 Å probe sphere (a water molecule) rolled over the protein's van der Waals surface (Shrake–Rupley / Lee–Richards construction). Buried residues have near-zero SASA; fully exposed residues can exceed 200 Å². The total SASA scales roughly with the number of surface residues.

Secondary structure (8-state, DSSP). The SS8 string is DSSP's per-residue secondary-structure call. α-helix (H) means an i→i+4 H-bond ladder; β-strand (E) means the residue participates in a β-sheet; 3₁₀ (G) and π (I) are tighter and wider helices; T/S are turns/bends; '-' is loop.

Rendered structure images. Structure images are PyMOL renders from six orthogonal camera directions. Cartoon representation draws helices as coils and strands as arrows; sticks shows the backbone as bonds; surface shows the solvent-excluded envelope. Rainbow coloring maps sequence position to hue (blue→red, N→C); chain coloring assigns a distinct color per polypeptide.

Sequence. The amino-acid sequence is the protein's primary structure: the linear order of residues from the N-terminus to the C-terminus, written in one-letter code. Everything else here — the 3D coordinates, the secondary structure, the domain annotations — is ultimately a consequence of this string.

Contact-map, Ramachandran, and PAE plots. Three diagnostic plots accompany the record. The Cα contact map visualizes the tertiary structure as a 2D adjacency matrix (8 Å cutoff, sequence-local contacts suppressed). The Ramachandran plot shows the distribution of backbone (φ, ψ) torsions, with points in the α and β basins reflecting secondary structure content. The PAE plot shows AlphaFold's inter-residue confidence as a color matrix.